Protein AF-A0A7S3ANX4-F1 (afdb_monomer_lite)

Structure (mmCIF, N/CA/C/O backbone):
data_AF-A0A7S3ANX4-F1
#
_entry.id   AF-A0A7S3ANX4-F1
#
loop_
_atom_site.group_PDB
_atom_site.id
_atom_site.type_symbol
_atom_site.label_atom_id
_atom_site.label_alt_id
_atom_site.label_comp_id
_atom_site.label_asym_id
_atom_site.label_entity_id
_atom_site.label_seq_id
_atom_site.pdbx_PDB_ins_code
_atom_site.Cartn_x
_atom_site.Cartn_y
_atom_site.Cartn_z
_atom_site.occupancy
_atom_site.B_iso_or_equiv
_atom_site.auth_seq_id
_atom_site.auth_comp_id
_atom_site.auth_asym_id
_atom_site.auth_atom_id
_atom_site.pdbx_PDB_model_num
ATOM 1 N N . GLU A 1 1 ? 20.583 -0.193 -0.108 1.00 49.62 1 GLU A N 1
ATOM 2 C CA . GLU A 1 1 ? 19.281 0.399 -0.483 1.00 49.62 1 GLU A CA 1
ATOM 3 C C . GLU A 1 1 ? 18.562 0.779 0.808 1.00 49.62 1 GLU A C 1
ATOM 5 O O . GLU A 1 1 ? 18.570 -0.035 1.724 1.00 49.62 1 GLU A O 1
ATOM 10 N N . LYS A 1 2 ? 18.081 2.019 0.977 1.00 48.91 2 LYS A N 1
ATOM 11 C CA . LYS A 1 2 ? 17.417 2.407 2.236 1.00 48.91 2 LYS A CA 1
ATOM 12 C C . LYS A 1 2 ? 16.080 1.660 2.323 1.00 48.91 2 LYS A C 1
ATOM 14 O O . LYS A 1 2 ? 15.220 1.864 1.471 1.00 48.91 2 LYS A O 1
ATOM 19 N N . ARG A 1 3 ? 15.912 0.793 3.326 1.00 63.78 3 ARG A N 1
ATOM 20 C CA . ARG A 1 3 ? 14.617 0.171 3.643 1.00 63.78 3 ARG A CA 1
ATOM 21 C C . ARG A 1 3 ? 13.670 1.280 4.124 1.00 63.78 3 ARG A C 1
ATOM 23 O O . ARG A 1 3 ? 13.980 1.950 5.100 1.00 63.78 3 ARG A O 1
ATOM 30 N N . GLY A 1 4 ? 12.565 1.524 3.417 1.00 70.81 4 GLY A N 1
ATOM 31 C CA . GLY A 1 4 ? 11.620 2.596 3.768 1.00 70.81 4 GLY A CA 1
ATOM 32 C C . GLY A 1 4 ? 10.767 2.217 4.977 1.00 70.81 4 GLY A C 1
ATOM 33 O O . GLY A 1 4 ? 10.193 1.134 4.969 1.00 70.81 4 GLY A O 1
ATOM 34 N N . SER A 1 5 ? 10.707 3.046 6.015 1.00 85.44 5 SER A N 1
ATOM 35 C CA . SER A 1 5 ? 9.887 2.801 7.210 1.00 85.44 5 SER A CA 1
ATOM 36 C C . SER A 1 5 ? 8.389 2.978 6.921 1.00 85.44 5 SER A C 1
ATOM 38 O O . SER A 1 5 ? 8.002 3.682 5.990 1.00 85.44 5 SER A O 1
ATOM 40 N N . THR A 1 6 ? 7.537 2.303 7.698 1.00 89.50 6 THR A N 1
ATOM 41 C CA . THR A 1 6 ? 6.068 2.432 7.633 1.00 89.50 6 THR A CA 1
ATOM 42 C C . THR A 1 6 ? 5.599 3.093 8.916 1.00 89.50 6 THR A C 1
ATOM 44 O O . THR A 1 6 ? 6.058 2.713 9.983 1.00 89.50 6 THR A O 1
ATOM 47 N N . HIS A 1 7 ? 4.754 4.114 8.818 1.00 90.19 7 HIS A N 1
ATOM 48 C CA . HIS A 1 7 ? 4.231 4.840 9.976 1.00 90.19 7 HIS A CA 1
ATOM 49 C C . HIS A 1 7 ? 2.709 4.882 9.886 1.00 90.19 7 HIS A C 1
ATOM 51 O O . HIS A 1 7 ? 2.164 5.073 8.795 1.00 90.19 7 HIS A O 1
ATOM 57 N N . LEU A 1 8 ? 2.038 4.727 11.023 1.00 89.12 8 LEU A N 1
ATOM 58 C CA . LEU A 1 8 ? 0.596 4.907 11.151 1.00 89.12 8 LEU A CA 1
ATOM 59 C C . LEU A 1 8 ? 0.313 6.190 11.923 1.00 89.12 8 LEU A C 1
ATOM 61 O O . LEU A 1 8 ? 0.992 6.499 12.899 1.00 89.12 8 LEU A O 1
ATOM 65 N N . ALA A 1 9 ? -0.690 6.936 11.465 1.00 89.12 9 ALA A N 1
ATOM 66 C CA . ALA A 1 9 ? -1.158 8.135 12.142 1.00 89.12 9 ALA A CA 1
ATOM 67 C C . ALA A 1 9 ? -2.456 7.828 12.894 1.00 89.12 9 ALA A C 1
ATOM 69 O O . ALA A 1 9 ? -3.480 7.531 12.270 1.00 89.12 9 ALA A O 1
ATOM 70 N N . ARG A 1 10 ? -2.433 7.947 14.221 1.00 84.81 10 ARG A N 1
ATOM 71 C CA . ARG A 1 10 ? -3.639 8.000 15.054 1.00 84.81 10 ARG A CA 1
ATOM 72 C C . ARG A 1 10 ? -4.086 9.456 15.129 1.00 84.81 10 ARG A C 1
ATOM 74 O O . ARG A 1 10 ? -3.305 10.310 15.542 1.00 84.81 10 ARG A O 1
ATOM 81 N N . VAL A 1 11 ? -5.321 9.749 14.722 1.00 86.94 11 VAL A N 1
ATOM 82 C CA . VAL A 1 11 ? -5.873 11.112 14.764 1.00 86.94 11 VAL A CA 1
ATOM 83 C C . VAL A 1 11 ? -6.972 11.194 15.815 1.00 86.94 11 VAL A C 1
ATOM 85 O O . VAL A 1 11 ? -8.037 10.597 15.656 1.00 86.94 11 VAL A O 1
ATOM 88 N N . SER A 1 12 ? -6.713 11.961 16.869 1.00 86.75 12 SER A N 1
ATOM 89 C CA . SER A 1 12 ? -7.704 12.338 17.878 1.00 86.75 12 SER A CA 1
ATOM 90 C C . SER A 1 12 ? -8.353 13.649 17.464 1.00 86.75 12 SER A C 1
ATOM 92 O O . SER A 1 12 ? -7.653 14.566 17.055 1.00 86.75 12 SER A O 1
ATOM 94 N N . TRP A 1 13 ? -9.678 13.749 17.567 1.00 84.75 13 TRP A N 1
ATOM 95 C CA . TRP A 1 13 ? -10.431 14.924 17.098 1.00 84.75 13 TRP A CA 1
ATOM 96 C C . TRP A 1 13 ? -10.923 15.840 18.225 1.00 84.75 13 TRP A C 1
ATOM 98 O O . TRP A 1 13 ? -11.277 16.988 17.965 1.00 84.75 13 TRP A O 1
ATOM 108 N N . PHE A 1 14 ? -10.907 15.366 19.474 1.00 86.31 14 PHE A N 1
ATOM 109 C CA . PHE A 1 14 ? -11.299 16.127 20.662 1.00 86.31 14 PHE A CA 1
ATOM 110 C C . PHE A 1 14 ? -10.218 16.007 21.746 1.00 86.31 14 PHE A C 1
ATOM 112 O O . PHE A 1 14 ? -9.726 14.900 21.963 1.00 86.31 14 PHE A O 1
ATOM 119 N N . PRO A 1 15 ? -9.842 17.102 22.438 1.00 86.38 15 PRO A N 1
ATOM 120 C CA . PRO A 1 15 ? -10.355 18.478 22.323 1.00 86.38 15 PRO A CA 1
ATOM 121 C C . PRO A 1 15 ? -9.823 19.272 21.110 1.00 86.38 15 PRO A C 1
ATOM 123 O O . PRO A 1 15 ? -10.253 20.401 20.893 1.00 86.38 15 PRO A O 1
ATOM 126 N N . ALA A 1 16 ? -8.902 18.708 20.324 1.00 86.31 16 ALA A N 1
ATOM 127 C CA . ALA A 1 16 ? -8.352 19.296 19.101 1.00 86.31 16 ALA A CA 1
ATOM 128 C C . ALA A 1 16 ? -7.864 18.184 18.149 1.00 86.31 16 ALA A C 1
ATOM 130 O O . ALA A 1 16 ? -7.566 17.091 18.636 1.00 86.31 16 ALA A O 1
ATOM 131 N N . PRO A 1 17 ? -7.742 18.446 16.829 1.00 91.06 17 PRO A N 1
ATOM 132 C CA . PRO A 1 17 ? -7.156 17.503 15.881 1.00 91.06 17 PRO A CA 1
ATOM 133 C C . PRO A 1 17 ? -5.655 17.336 16.150 1.00 91.06 17 PRO A C 1
ATOM 135 O O . PRO A 1 17 ? -4.854 18.207 15.808 1.00 91.06 17 PRO A O 1
ATOM 138 N N . LEU A 1 18 ? -5.271 16.218 16.758 1.00 91.50 18 LEU A N 1
ATOM 139 C CA . LEU A 1 18 ? -3.878 15.858 17.023 1.00 91.50 18 LEU A CA 1
ATOM 140 C C . LEU A 1 18 ? -3.552 14.535 16.340 1.00 91.50 18 LEU A C 1
ATOM 142 O O . LEU A 1 18 ? -4.281 13.557 16.497 1.00 91.50 18 LEU A O 1
ATOM 146 N N . ALA A 1 19 ? -2.449 14.518 15.593 1.00 90.56 19 ALA A N 1
ATOM 147 C CA . ALA A 1 19 ? -1.898 13.309 15.003 1.00 90.56 19 ALA A CA 1
ATOM 148 C C . ALA A 1 19 ? -0.738 12.796 15.863 1.00 90.56 19 ALA A C 1
ATOM 150 O O . ALA A 1 19 ? 0.240 13.515 16.078 1.00 90.56 19 ALA A O 1
ATOM 151 N N . GLN A 1 20 ? -0.838 11.550 16.309 1.00 87.81 20 GLN A N 1
ATOM 152 C CA . GLN A 1 20 ? 0.281 10.780 16.839 1.00 87.81 20 GLN A CA 1
ATOM 153 C C . GLN A 1 20 ? 0.779 9.837 15.747 1.00 87.81 20 GLN A C 1
ATOM 155 O O . GLN A 1 20 ? -0.024 9.206 15.061 1.00 87.81 20 GLN A O 1
ATOM 160 N N . TRP A 1 21 ? 2.096 9.759 15.588 1.00 89.19 21 TRP A N 1
ATOM 161 C CA . TRP A 1 21 ? 2.743 8.909 14.597 1.00 89.19 21 TRP A CA 1
ATOM 162 C C . TRP A 1 21 ? 3.478 7.783 15.301 1.00 89.19 21 TRP A C 1
ATOM 164 O O . TRP A 1 21 ? 4.379 8.055 16.091 1.00 89.19 21 TRP A O 1
ATOM 174 N N . ASP A 1 22 ? 3.125 6.550 14.962 1.00 86.81 22 ASP A N 1
ATOM 175 C CA . ASP A 1 22 ? 3.770 5.354 15.491 1.00 86.81 22 ASP A CA 1
ATOM 176 C C . ASP A 1 22 ? 4.447 4.605 14.329 1.00 86.81 22 ASP A C 1
ATOM 178 O O . ASP A 1 22 ? 3.838 4.376 13.275 1.00 86.81 22 ASP A O 1
ATOM 182 N N . GLU A 1 23 ? 5.732 4.268 14.482 1.00 87.06 23 GLU A N 1
ATOM 183 C CA . GLU A 1 23 ? 6.444 3.449 13.497 1.00 87.06 23 GLU A CA 1
ATOM 184 C C . GLU A 1 23 ? 5.975 1.994 13.608 1.00 87.06 23 GLU A C 1
ATOM 186 O O . GLU A 1 23 ? 5.971 1.399 14.682 1.00 87.06 23 GLU A O 1
ATOM 191 N N . VAL A 1 24 ? 5.599 1.404 12.473 1.00 85.38 24 VAL A N 1
ATOM 192 C CA . VAL A 1 24 ? 5.284 -0.023 12.396 1.00 85.38 24 VAL A CA 1
ATOM 193 C C . VAL A 1 24 ? 6.595 -0.784 12.287 1.00 85.38 24 VAL A C 1
ATOM 195 O O . VAL A 1 24 ? 7.265 -0.761 11.246 1.00 85.38 24 VAL A O 1
ATOM 198 N N . HIS A 1 25 ? 6.945 -1.485 13.359 1.00 82.12 25 HIS A N 1
ATOM 199 C CA . HIS A 1 25 ? 8.057 -2.419 13.348 1.00 82.12 25 HIS A CA 1
ATOM 200 C C . HIS A 1 25 ? 7.592 -3.760 12.764 1.00 82.12 25 HIS A C 1
ATOM 202 O O . HIS A 1 25 ? 6.626 -4.334 13.266 1.00 82.12 25 HIS A O 1
ATOM 208 N N . PRO A 1 26 ? 8.246 -4.267 11.702 1.00 76.69 26 PRO A N 1
ATOM 209 C CA . PRO A 1 26 ? 7.930 -5.590 11.183 1.00 76.69 26 PRO A CA 1
ATOM 210 C C . PRO A 1 26 ? 8.241 -6.646 12.245 1.00 76.69 26 PRO A C 1
ATOM 212 O O . PRO A 1 26 ? 9.181 -6.489 13.029 1.00 76.69 26 PRO A O 1
ATOM 215 N N . LEU A 1 27 ? 7.500 -7.752 12.229 1.00 75.06 27 LEU A N 1
ATOM 216 C CA . LEU A 1 27 ? 7.713 -8.849 13.178 1.00 75.06 27 LEU A CA 1
ATOM 217 C C . LEU A 1 27 ? 9.082 -9.514 12.973 1.00 75.06 27 LEU A C 1
ATOM 219 O O . LEU A 1 27 ? 9.633 -10.121 13.889 1.00 75.06 27 LEU A O 1
ATOM 223 N N . SER A 1 28 ? 9.639 -9.412 11.762 1.00 81.62 28 SER A N 1
ATOM 224 C CA . SER A 1 28 ? 11.001 -9.847 11.448 1.00 81.62 28 SER A CA 1
ATOM 225 C C . SER A 1 28 ? 11.579 -9.121 10.229 1.00 81.62 28 SER A C 1
ATOM 227 O O . SER A 1 28 ? 10.850 -8.595 9.389 1.00 81.62 28 SER A O 1
ATOM 229 N N . ASP A 1 29 ? 12.902 -9.175 10.060 1.00 81.25 29 ASP A N 1
ATOM 230 C CA . ASP A 1 29 ? 13.596 -8.602 8.893 1.00 81.25 29 ASP A CA 1
ATOM 231 C C . ASP A 1 29 ? 13.240 -9.258 7.547 1.00 81.25 29 ASP A C 1
ATOM 233 O O . ASP A 1 29 ? 13.546 -8.699 6.483 1.00 81.25 29 ASP A O 1
ATOM 237 N N . TRP A 1 30 ? 12.616 -10.437 7.591 1.00 82.62 30 TRP A N 1
ATOM 238 C CA . TRP A 1 30 ? 12.239 -11.250 6.432 1.00 82.62 30 TRP A CA 1
ATOM 239 C C . TRP A 1 30 ? 10.814 -10.993 5.954 1.00 82.62 30 TRP A C 1
ATOM 241 O O . TRP A 1 30 ? 10.418 -11.509 4.910 1.00 82.62 30 TRP A O 1
ATOM 251 N N . GLU A 1 31 ? 10.043 -10.213 6.706 1.00 85.62 31 GLU A N 1
ATOM 252 C CA . GLU A 1 31 ? 8.667 -9.914 6.351 1.00 85.62 31 GLU A CA 1
ATOM 253 C C . GLU A 1 31 ? 8.617 -9.117 5.033 1.00 85.62 31 GLU A C 1
ATOM 255 O O . GLU A 1 31 ? 9.322 -8.105 4.890 1.00 85.62 31 GLU A O 1
ATOM 260 N N . PRO A 1 32 ? 7.834 -9.574 4.036 1.00 89.38 32 PRO A N 1
ATOM 261 C CA . PRO A 1 32 ? 7.761 -8.913 2.744 1.00 89.38 32 PRO A CA 1
ATOM 262 C C . PRO A 1 32 ? 7.155 -7.522 2.905 1.00 89.38 32 PRO A C 1
ATOM 264 O O . PRO A 1 32 ? 6.172 -7.324 3.609 1.00 89.38 32 PRO A O 1
ATOM 267 N N . ARG A 1 33 ? 7.741 -6.540 2.224 1.00 90.94 33 ARG A N 1
ATOM 268 C CA . ARG A 1 33 ? 7.318 -5.140 2.282 1.00 90.94 33 ARG A CA 1
ATOM 269 C C . ARG A 1 33 ? 7.652 -4.435 0.975 1.00 90.94 33 ARG A C 1
ATOM 271 O O . ARG A 1 33 ? 8.657 -4.782 0.346 1.00 90.94 33 ARG A O 1
ATOM 278 N N . PRO A 1 34 ? 6.854 -3.434 0.569 1.00 93.94 34 PRO A N 1
ATOM 279 C CA . PRO A 1 34 ? 7.105 -2.711 -0.662 1.00 93.94 34 PRO A CA 1
ATOM 280 C C . PRO A 1 34 ? 8.471 -2.024 -0.626 1.00 93.94 34 PRO A C 1
ATOM 282 O O . PRO A 1 34 ? 8.915 -1.508 0.404 1.00 93.94 34 PRO A O 1
ATOM 285 N N . ALA A 1 35 ? 9.112 -1.938 -1.790 1.00 92.88 35 ALA A N 1
ATOM 286 C CA . ALA A 1 35 ? 10.232 -1.025 -1.971 1.00 92.88 35 ALA A CA 1
ATOM 287 C C . ALA A 1 35 ? 9.802 0.423 -1.673 1.00 92.88 35 ALA A C 1
ATOM 289 O O . ALA A 1 35 ? 8.646 0.806 -1.900 1.00 92.88 35 ALA A O 1
ATOM 290 N N . ALA A 1 36 ? 10.757 1.237 -1.212 1.00 92.69 36 ALA A N 1
ATOM 291 C CA . ALA A 1 36 ? 10.558 2.675 -1.076 1.00 92.69 36 ALA A CA 1
ATOM 292 C C . ALA A 1 36 ? 10.141 3.270 -2.431 1.00 92.69 36 ALA A C 1
ATOM 294 O O . ALA A 1 36 ? 10.783 3.007 -3.453 1.00 92.69 36 ALA A O 1
ATOM 295 N N . ARG A 1 37 ? 9.055 4.050 -2.435 1.00 94.69 37 ARG A N 1
ATOM 296 C CA . ARG A 1 37 ? 8.392 4.501 -3.663 1.00 94.69 37 ARG A CA 1
ATOM 297 C C . ARG A 1 37 ? 7.841 5.920 -3.562 1.00 94.69 37 ARG A C 1
ATOM 299 O O . ARG A 1 37 ? 7.428 6.351 -2.490 1.00 94.69 37 ARG A O 1
ATOM 306 N N . ALA A 1 38 ? 7.769 6.611 -4.695 1.00 95.00 38 ALA A N 1
ATOM 307 C CA . ALA A 1 38 ? 7.117 7.912 -4.861 1.00 95.00 38 ALA A CA 1
ATOM 308 C C . ALA A 1 38 ? 6.007 7.844 -5.923 1.00 95.00 38 ALA A C 1
ATOM 310 O O . ALA A 1 38 ? 6.001 6.937 -6.753 1.00 95.00 38 ALA A O 1
ATOM 311 N N . TYR A 1 39 ? 5.082 8.810 -5.912 1.00 96.56 39 TYR A N 1
ATOM 312 C CA . TYR A 1 39 ? 4.030 8.972 -6.934 1.00 96.56 39 TYR A CA 1
ATOM 313 C C . TYR A 1 39 ? 3.150 7.726 -7.174 1.00 96.56 39 TYR A C 1
ATOM 315 O O . TYR A 1 39 ? 2.672 7.506 -8.291 1.00 96.56 39 TYR A O 1
ATOM 323 N N . HIS A 1 40 ? 2.984 6.897 -6.141 1.00 97.38 40 HIS A N 1
ATOM 324 C CA . HIS A 1 40 ? 2.066 5.760 -6.135 1.00 97.38 40 HIS A CA 1
ATOM 325 C C . HIS A 1 40 ? 0.635 6.243 -5.880 1.00 97.38 40 HIS A C 1
ATOM 327 O O . HIS A 1 40 ? 0.437 7.339 -5.351 1.00 97.38 40 HIS A O 1
ATOM 333 N N . THR A 1 41 ? -0.356 5.417 -6.205 1.00 97.88 41 THR A N 1
ATOM 334 C CA . THR A 1 41 ? -1.710 5.628 -5.689 1.00 97.88 41 THR A CA 1
ATOM 335 C C . THR A 1 41 ? -1.934 4.787 -4.444 1.00 97.88 41 THR A C 1
ATOM 337 O O . THR A 1 41 ? -1.465 3.650 -4.375 1.00 97.88 41 THR A O 1
ATOM 340 N N . ALA A 1 42 ? -2.680 5.334 -3.485 1.00 97.31 42 ALA A N 1
ATOM 341 C CA . ALA A 1 42 ? -3.169 4.608 -2.328 1.00 97.31 42 ALA A CA 1
ATOM 342 C C . ALA A 1 42 ? -4.684 4.780 -2.167 1.00 97.31 42 ALA A C 1
ATOM 344 O O . ALA A 1 42 ? -5.223 5.843 -2.480 1.00 97.31 42 ALA A O 1
ATOM 345 N N . ALA A 1 43 ? -5.365 3.750 -1.670 1.00 96.50 43 ALA A N 1
ATOM 346 C CA . ALA A 1 43 ? -6.786 3.813 -1.341 1.00 96.50 43 ALA A CA 1
ATOM 347 C C . ALA A 1 43 ? -7.121 2.955 -0.115 1.00 96.50 43 ALA A C 1
ATOM 349 O O . ALA A 1 43 ? -6.508 1.911 0.112 1.00 96.50 43 ALA A O 1
ATOM 350 N N . ARG A 1 44 ? -8.109 3.386 0.679 1.00 92.88 44 ARG A N 1
ATOM 351 C CA . ARG A 1 44 ? -8.613 2.613 1.823 1.00 92.88 44 ARG A CA 1
ATOM 352 C C . ARG A 1 44 ? -9.304 1.343 1.318 1.00 92.88 44 ARG A C 1
ATOM 354 O O . ARG A 1 44 ? -10.155 1.420 0.439 1.00 92.88 44 ARG A O 1
ATOM 361 N N . ALA A 1 45 ? -8.952 0.204 1.900 1.00 90.00 45 ALA A N 1
ATOM 362 C CA . ALA A 1 45 ? -9.661 -1.063 1.746 1.00 90.00 45 ALA A CA 1
ATOM 363 C C . ALA A 1 45 ? -10.354 -1.431 3.065 1.00 90.00 45 ALA A C 1
ATOM 365 O O . ALA A 1 45 ? -10.088 -0.807 4.093 1.00 90.00 45 ALA A O 1
ATOM 366 N N . ALA A 1 46 ? -11.212 -2.455 3.042 1.00 86.88 46 ALA A N 1
ATOM 367 C CA . ALA A 1 46 ? -11.955 -2.898 4.224 1.00 86.88 46 ALA A CA 1
ATOM 368 C C . ALA A 1 46 ? -11.039 -3.165 5.433 1.00 86.88 46 ALA A C 1
ATOM 370 O O . ALA A 1 46 ? -11.308 -2.678 6.521 1.00 86.88 46 ALA A O 1
ATOM 371 N N . THR A 1 47 ? -9.918 -3.859 5.220 1.00 87.50 47 THR A N 1
ATOM 372 C CA . THR A 1 47 ? -8.996 -4.293 6.284 1.00 87.50 47 THR A CA 1
ATOM 373 C C . THR A 1 47 ? -7.697 -3.487 6.339 1.00 87.50 47 THR A C 1
ATOM 375 O O . THR A 1 47 ? -6.750 -3.882 7.015 1.00 87.50 47 THR A O 1
ATOM 378 N N . GLY A 1 48 ? -7.577 -2.389 5.583 1.00 91.38 48 GLY A N 1
ATOM 379 C CA . GLY A 1 48 ? -6.246 -1.839 5.346 1.00 91.38 48 GLY A CA 1
ATOM 380 C C . GLY A 1 48 ? -6.134 -0.706 4.342 1.00 91.38 48 GLY A C 1
ATOM 381 O O . GLY A 1 48 ? -7.067 0.070 4.128 1.00 91.38 48 GLY A O 1
ATOM 382 N N . MET A 1 49 ? -4.960 -0.592 3.733 1.00 94.88 49 MET A N 1
ATOM 383 C CA . MET A 1 49 ? -4.679 0.357 2.657 1.00 94.88 49 MET A CA 1
ATOM 384 C C . MET A 1 49 ? -4.043 -0.369 1.476 1.00 94.88 49 MET A C 1
ATOM 386 O O . MET A 1 49 ? -3.041 -1.061 1.633 1.00 94.88 49 MET A O 1
ATOM 390 N N . LEU A 1 50 ? -4.615 -0.181 0.292 1.00 96.50 50 LEU A N 1
ATOM 391 C CA . LEU A 1 50 ? -4.040 -0.638 -0.965 1.00 96.50 50 LEU A CA 1
ATOM 392 C C . LEU A 1 50 ? -3.069 0.403 -1.500 1.00 96.50 50 LEU A C 1
ATOM 394 O O . LEU A 1 50 ? -3.376 1.593 -1.485 1.00 96.50 50 LEU A O 1
ATOM 398 N N . VAL A 1 51 ? -1.942 -0.057 -2.030 1.00 97.44 51 VAL A N 1
ATOM 399 C CA . VAL A 1 51 ? -0.924 0.746 -2.708 1.00 97.44 51 VAL A CA 1
ATOM 400 C C . VAL A 1 51 ? -0.619 0.107 -4.057 1.00 97.44 51 VAL A C 1
ATOM 402 O O . VAL A 1 51 ? -0.345 -1.091 -4.123 1.00 97.44 51 VAL A O 1
ATOM 405 N N . PHE A 1 52 ? -0.644 0.894 -5.132 1.00 97.75 52 PHE A N 1
ATOM 406 C CA . PHE A 1 52 ? -0.313 0.416 -6.474 1.00 97.75 52 PHE A CA 1
ATOM 407 C C . PHE A 1 52 ? 0.691 1.328 -7.183 1.00 97.75 52 PHE A C 1
ATOM 409 O O . PHE A 1 52 ? 0.586 2.560 -7.164 1.00 97.75 52 PHE A O 1
ATOM 416 N N . GLY A 1 53 ? 1.669 0.685 -7.821 1.00 97.88 53 GLY A N 1
ATOM 417 C CA . GLY A 1 53 ? 2.651 1.313 -8.692 1.00 97.88 53 GLY A CA 1
ATOM 418 C C . GLY A 1 53 ? 3.520 2.372 -8.012 1.00 97.88 53 GLY A C 1
ATOM 419 O O . GLY A 1 53 ? 3.967 2.214 -6.871 1.00 97.88 53 GLY A O 1
ATOM 420 N N . GLY A 1 54 ? 3.801 3.447 -8.742 1.00 97.56 54 GLY A N 1
ATOM 421 C CA . GLY A 1 54 ? 4.744 4.490 -8.359 1.00 97.56 54 GLY A CA 1
ATOM 422 C C 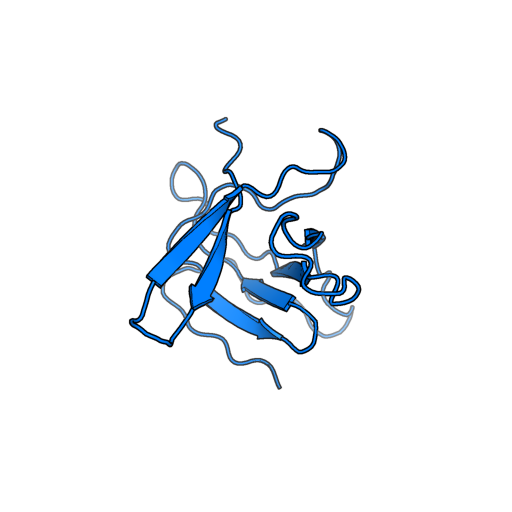. GLY A 1 54 ? 6.139 4.253 -8.931 1.00 97.56 54 GLY A C 1
ATOM 423 O O . GLY A 1 54 ? 6.318 3.568 -9.938 1.00 97.56 54 GLY A O 1
ATOM 424 N N . VAL A 1 55 ? 7.130 4.874 -8.301 1.00 96.56 55 VAL A N 1
ATOM 425 C CA . VAL A 1 55 ? 8.518 4.910 -8.770 1.00 96.56 55 VAL A CA 1
ATOM 426 C C . VAL A 1 55 ? 9.465 4.543 -7.636 1.00 96.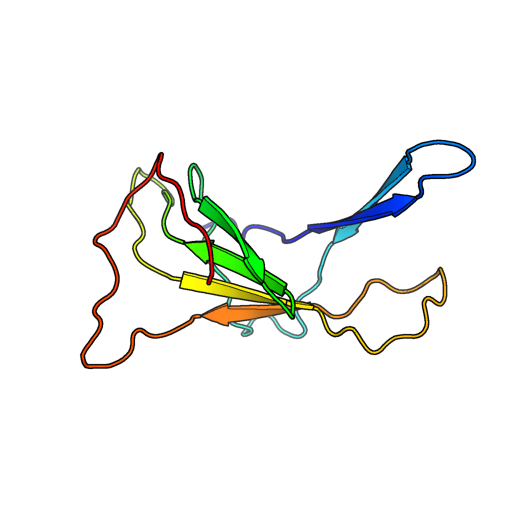56 55 VAL A C 1
ATOM 428 O O . VAL A 1 55 ? 9.434 5.218 -6.608 1.00 96.56 55 VAL A O 1
ATOM 431 N N . SER A 1 56 ? 10.334 3.547 -7.820 1.00 93.56 56 SER A N 1
ATOM 432 C CA . SER A 1 56 ? 11.461 3.272 -6.913 1.00 93.56 56 SER A CA 1
ATOM 433 C C . SER A 1 56 ? 12.804 3.706 -7.510 1.00 93.56 56 SER A C 1
ATOM 435 O O . SER A 1 56 ? 12.986 3.769 -8.730 1.00 93.56 56 SER A O 1
ATOM 437 N N . GLY A 1 57 ? 13.771 4.010 -6.636 1.00 87.12 57 GLY A N 1
ATOM 438 C CA . GLY A 1 57 ? 15.168 4.255 -7.011 1.00 87.12 57 GLY A CA 1
ATOM 439 C C . GLY A 1 57 ? 15.356 5.262 -8.158 1.00 87.12 57 GLY A C 1
ATOM 440 O O . GLY A 1 57 ? 14.757 6.336 -8.169 1.00 87.12 57 GLY A O 1
ATOM 441 N N . ARG A 1 58 ? 16.209 4.913 -9.133 1.00 84.31 58 ARG A N 1
ATOM 442 C CA . ARG A 1 58 ? 16.517 5.727 -10.327 1.00 84.31 58 ARG A CA 1
ATOM 443 C C . ARG A 1 58 ? 15.413 5.638 -11.392 1.00 84.31 58 ARG A C 1
ATOM 445 O O . ARG A 1 58 ? 15.681 5.252 -12.524 1.00 84.31 58 ARG A O 1
ATOM 452 N N . HIS A 1 59 ? 14.188 6.005 -11.035 1.00 84.50 59 HIS A N 1
ATOM 453 C CA . HIS A 1 59 ? 13.039 6.067 -11.950 1.00 84.50 59 HIS A CA 1
ATOM 454 C C . HIS A 1 59 ? 12.472 4.716 -12.423 1.00 84.50 59 HIS A C 1
ATOM 456 O O . HIS A 1 59 ? 11.877 4.638 -13.497 1.00 84.50 59 HIS A O 1
ATOM 462 N N . HIS A 1 60 ? 12.601 3.653 -11.628 1.00 95.31 60 HIS A N 1
ATOM 463 C CA . HIS A 1 60 ? 11.974 2.373 -11.953 1.00 95.31 60 HIS A CA 1
ATOM 464 C C . HIS A 1 60 ? 10.463 2.450 -11.689 1.00 95.31 60 HIS A C 1
ATOM 466 O O . HIS A 1 60 ? 10.035 2.561 -10.541 1.00 95.31 60 HIS A O 1
ATOM 472 N N . LEU A 1 61 ? 9.661 2.410 -12.758 1.00 97.44 61 LEU A N 1
ATOM 473 C CA . LEU A 1 61 ? 8.203 2.334 -12.670 1.00 97.44 61 LEU A CA 1
ATOM 474 C C . LEU A 1 61 ? 7.767 0.973 -12.127 1.00 97.44 61 LEU A C 1
ATOM 476 O O . LEU A 1 61 ? 8.117 -0.065 -12.682 1.00 97.44 61 LEU A O 1
ATOM 480 N N . LEU A 1 62 ? 6.956 0.997 -11.078 1.00 97.50 62 LEU A N 1
ATOM 481 C CA . LEU A 1 62 ? 6.454 -0.192 -10.404 1.00 97.50 62 LEU A CA 1
ATOM 482 C C . LEU A 1 62 ? 5.055 -0.548 -10.910 1.00 97.50 62 LEU A C 1
ATOM 484 O O . LEU A 1 62 ? 4.253 0.340 -11.211 1.00 97.50 62 LEU A O 1
ATOM 488 N N . ASN A 1 63 ? 4.760 -1.844 -10.977 1.00 97.19 63 ASN A N 1
ATOM 489 C CA . ASN A 1 63 ? 3.451 -2.414 -11.315 1.00 97.19 63 ASN A CA 1
ATOM 490 C C . ASN A 1 63 ? 2.950 -3.405 -10.250 1.00 97.19 63 ASN A C 1
ATOM 492 O O . ASN A 1 63 ? 2.092 -4.243 -10.528 1.00 97.19 63 ASN A O 1
ATOM 496 N N . ASP A 1 64 ? 3.529 -3.365 -9.054 1.00 97.12 64 ASP A N 1
ATOM 497 C CA . ASP A 1 64 ? 3.138 -4.188 -7.920 1.00 97.12 64 ASP A CA 1
ATOM 498 C C . ASP A 1 64 ? 1.952 -3.577 -7.165 1.00 97.12 64 ASP A C 1
ATOM 500 O O . ASP A 1 64 ? 1.702 -2.369 -7.206 1.00 97.12 64 ASP A O 1
ATOM 504 N N . CYS A 1 65 ? 1.198 -4.448 -6.496 1.00 96.75 65 CYS A N 1
ATOM 505 C CA . CYS A 1 65 ? 0.088 -4.073 -5.634 1.00 96.75 65 CYS A CA 1
ATOM 506 C C . CYS A 1 65 ? 0.358 -4.611 -4.233 1.00 96.75 65 CYS A C 1
ATOM 508 O O . CYS A 1 65 ? 0.700 -5.782 -4.078 1.00 96.75 65 CYS A O 1
ATOM 510 N N . TRP A 1 66 ? 0.207 -3.757 -3.229 1.00 96.69 66 TRP A N 1
ATOM 511 C CA . TRP A 1 66 ? 0.451 -4.083 -1.831 1.00 96.69 66 TRP A CA 1
ATOM 512 C C . TRP A 1 66 ? -0.765 -3.730 -0.988 1.00 96.69 66 TRP A C 1
ATOM 514 O O . TRP A 1 66 ? -1.382 -2.688 -1.199 1.00 96.69 66 TRP A O 1
ATOM 524 N N . LEU A 1 67 ? -1.072 -4.576 -0.012 1.00 95.50 67 LEU A N 1
ATOM 525 C CA . LEU A 1 67 ? -2.037 -4.316 1.046 1.00 95.50 67 LEU A CA 1
ATOM 526 C C . LEU A 1 67 ? -1.281 -4.149 2.364 1.00 95.50 67 LEU A C 1
ATOM 528 O O . LEU A 1 67 ? -0.539 -5.044 2.766 1.00 95.50 67 LEU A O 1
ATOM 532 N N . LEU A 1 68 ? -1.472 -3.010 3.024 1.00 93.88 68 LEU A N 1
ATOM 533 C CA . LEU A 1 68 ? -1.160 -2.849 4.440 1.00 93.88 68 LEU A CA 1
ATOM 534 C C . LEU A 1 68 ? -2.374 -3.332 5.227 1.00 93.88 68 LEU A C 1
ATOM 536 O O . LEU A 1 68 ? -3.351 -2.592 5.344 1.00 93.88 68 LEU A O 1
ATOM 540 N N . GLU A 1 69 ? -2.333 -4.576 5.691 1.00 91.31 69 GLU A N 1
ATOM 541 C CA . GLU A 1 69 ? -3.357 -5.149 6.564 1.00 91.31 69 GLU A CA 1
ATOM 542 C C . GLU A 1 69 ? -3.187 -4.539 7.959 1.00 91.31 69 GLU A C 1
ATOM 544 O O . GLU A 1 69 ? -2.085 -4.548 8.509 1.00 91.31 69 GLU A O 1
ATOM 549 N N . LEU A 1 70 ? -4.266 -3.981 8.504 1.00 87.06 70 LEU A N 1
ATOM 550 C CA . LEU A 1 70 ? -4.334 -3.496 9.879 1.00 87.06 70 LEU A CA 1
ATOM 551 C C . LEU A 1 70 ? -5.131 -4.526 10.676 1.00 87.06 70 LEU A C 1
ATOM 553 O O . LEU A 1 70 ? -6.281 -4.804 10.330 1.00 87.06 70 LEU A O 1
ATOM 557 N N . ASP A 1 71 ? -4.544 -5.100 11.722 1.00 77.19 71 ASP A N 1
ATOM 558 C CA . ASP A 1 71 ? -5.296 -5.984 12.604 1.00 77.19 71 ASP A CA 1
ATOM 559 C C . ASP A 1 71 ? -6.209 -5.103 13.479 1.00 77.19 71 ASP A C 1
ATOM 561 O O . ASP A 1 71 ? -5.755 -4.394 14.374 1.00 77.19 71 ASP A O 1
ATOM 565 N N . GLU A 1 72 ? -7.520 -5.129 13.215 1.00 61.75 72 GLU A N 1
ATOM 566 C CA . GLU A 1 72 ? -8.527 -4.398 14.009 1.00 61.75 72 GLU A CA 1
ATOM 567 C C . GLU A 1 72 ? -8.700 -4.969 15.432 1.00 61.75 72 GLU A C 1
ATOM 569 O O . GLU A 1 72 ? -9.471 -4.441 16.233 1.00 61.75 72 GLU A O 1
ATOM 574 N N . VAL A 1 73 ? -7.987 -6.046 15.779 1.00 48.41 73 VAL A N 1
ATOM 575 C CA . VAL A 1 73 ? -8.124 -6.733 17.065 1.00 48.41 73 VAL A CA 1
ATOM 576 C C . VAL A 1 73 ? -7.067 -6.245 18.044 1.00 48.41 73 VAL A C 1
ATOM 578 O O . VAL A 1 73 ? -6.063 -6.892 18.321 1.00 48.41 73 VAL A O 1
ATOM 581 N N . GLY A 1 74 ? -7.366 -5.097 18.620 1.00 43.16 74 GLY A N 1
ATOM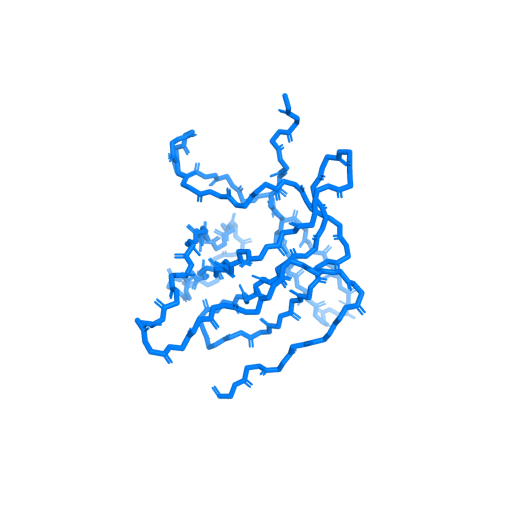 582 C CA . GLY A 1 74 ? -6.833 -4.670 19.893 1.00 43.16 74 GLY A CA 1
ATOM 583 C C . GLY A 1 74 ? -7.806 -3.644 20.418 1.00 43.16 74 GLY A C 1
ATOM 584 O O . GLY A 1 74 ? -8.010 -2.612 19.785 1.00 43.16 74 GLY A O 1
ATOM 585 N N . VAL A 1 75 ? -8.440 -3.933 21.554 1.00 41.50 75 VAL A N 1
ATOM 586 C CA . VAL A 1 75 ? -8.947 -2.885 22.444 1.00 41.50 75 VAL A CA 1
ATOM 587 C C . VAL A 1 75 ? -7.956 -1.730 22.352 1.00 41.50 75 VAL A C 1
ATOM 589 O O . VAL A 1 75 ? -6.761 -1.978 22.491 1.00 41.50 75 VAL A O 1
ATOM 592 N N . LEU A 1 76 ? -8.432 -0.525 22.033 1.00 48.16 76 LEU A N 1
ATOM 593 C CA . LEU A 1 76 ? -7.648 0.703 22.108 1.00 48.16 76 LEU A CA 1
ATOM 594 C C . LEU A 1 76 ? -7.206 0.873 23.572 1.00 48.16 76 LEU A C 1
ATOM 596 O O . LEU A 1 76 ? -7.787 1.646 24.322 1.00 48.16 76 LEU A O 1
ATOM 600 N N . THR A 1 77 ? -6.265 0.061 24.037 1.00 49.41 77 THR A N 1
ATOM 601 C CA . THR A 1 77 ? -5.411 0.414 25.148 1.00 49.41 77 THR A CA 1
ATOM 602 C C . THR A 1 77 ? -4.529 1.492 24.561 1.00 49.41 77 THR A C 1
ATOM 604 O O . THR A 1 77 ? -3.873 1.256 23.544 1.00 49.41 77 THR A O 1
ATOM 607 N N . ASP A 1 78 ? -4.584 2.680 25.148 1.00 58.12 78 ASP A N 1
ATOM 608 C CA . ASP A 1 78 ? -3.962 3.901 24.628 1.00 58.12 78 ASP A CA 1
ATOM 609 C C . ASP A 1 78 ? -2.443 3.772 24.372 1.00 58.12 78 ASP A C 1
ATOM 611 O O . ASP A 1 78 ? -1.851 4.635 23.727 1.00 58.12 78 ASP A O 1
ATOM 615 N N . ASP A 1 79 ? -1.829 2.672 24.816 1.00 58.62 79 ASP A N 1
ATOM 616 C CA . ASP A 1 79 ? -0.387 2.483 24.898 1.00 58.62 79 ASP A CA 1
ATOM 617 C C . ASP A 1 79 ? 0.245 1.646 23.766 1.00 58.62 79 ASP A C 1
ATOM 619 O O . ASP A 1 79 ? 1.463 1.691 23.617 1.00 58.62 79 ASP A O 1
ATOM 623 N N . GLU A 1 80 ? -0.522 0.921 22.937 1.00 61.03 80 GLU A N 1
ATOM 624 C CA . GLU A 1 80 ? 0.053 0.029 21.908 1.00 61.03 80 GLU A CA 1
ATOM 625 C C . GLU A 1 80 ? -0.383 0.404 20.480 1.00 61.03 80 GLU A C 1
ATOM 627 O O . GLU A 1 80 ? -1.557 0.667 20.189 1.00 61.03 80 GLU A O 1
ATOM 632 N N . ALA A 1 81 ? 0.583 0.441 19.559 1.00 60.81 81 ALA A N 1
ATOM 633 C CA . ALA A 1 81 ? 0.311 0.642 18.139 1.00 60.81 81 ALA A CA 1
ATOM 634 C C . ALA A 1 81 ? -0.401 -0.597 17.561 1.00 60.81 81 ALA A C 1
ATOM 636 O O . ALA A 1 81 ? -0.058 -1.725 17.925 1.00 60.81 81 ALA A O 1
ATOM 637 N N . PRO A 1 82 ? -1.378 -0.430 16.649 1.00 66.25 82 PRO A N 1
ATOM 638 C CA . PRO A 1 82 ? -2.033 -1.574 16.029 1.00 66.25 82 PRO A CA 1
ATOM 639 C C . PRO A 1 82 ? -1.011 -2.402 15.247 1.00 66.25 82 PRO A C 1
ATOM 641 O O . PRO A 1 82 ? -0.169 -1.854 14.527 1.00 66.25 82 PRO A O 1
ATOM 644 N N . ALA A 1 83 ? -1.111 -3.727 15.357 1.00 75.56 83 ALA A N 1
ATOM 645 C CA . ALA A 1 83 ? -0.325 -4.617 14.521 1.00 75.56 83 ALA A CA 1
ATOM 646 C C . ALA A 1 83 ? -0.687 -4.373 13.048 1.00 75.56 83 ALA A C 1
ATOM 648 O O . ALA A 1 83 ? -1.86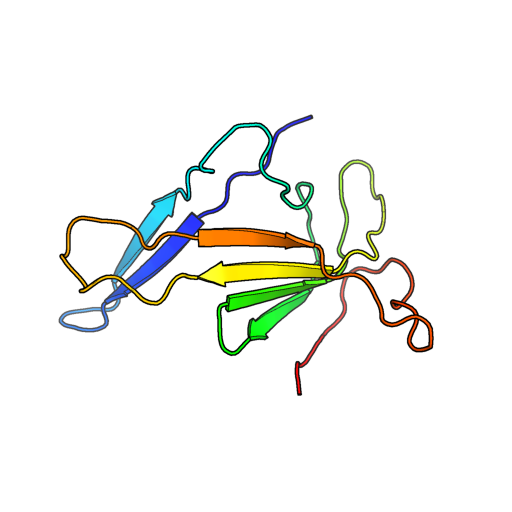1 -4.295 12.673 1.00 75.56 83 ALA A O 1
ATOM 649 N N . ALA A 1 84 ? 0.335 -4.216 12.211 1.00 86.31 84 ALA A N 1
ATOM 650 C CA . ALA A 1 84 ? 0.165 -3.980 10.789 1.00 86.31 84 ALA A CA 1
ATOM 651 C C . ALA A 1 84 ? 1.215 -4.748 9.995 1.00 86.31 84 ALA A C 1
ATOM 653 O O . ALA A 1 84 ? 2.388 -4.781 10.370 1.00 86.31 84 ALA A O 1
ATOM 654 N N . ARG A 1 85 ? 0.793 -5.344 8.879 1.00 89.12 85 ARG A N 1
ATOM 655 C CA . ARG A 1 85 ? 1.661 -6.153 8.017 1.00 89.12 85 ARG A CA 1
ATOM 656 C C . ARG A 1 85 ? 1.451 -5.840 6.548 1.00 89.12 85 ARG A C 1
ATOM 658 O O . ARG A 1 85 ? 0.340 -5.548 6.105 1.00 89.12 85 ARG A O 1
ATOM 665 N N . TRP A 1 86 ? 2.529 -5.927 5.782 1.00 93.25 86 TRP A N 1
ATOM 666 C CA . TRP A 1 86 ? 2.483 -5.770 4.335 1.00 93.25 86 TRP A CA 1
ATOM 667 C C . TRP A 1 86 ? 2.278 -7.118 3.650 1.00 93.25 86 TRP A C 1
ATOM 669 O O . TRP A 1 86 ? 2.914 -8.116 3.984 1.00 93.25 86 TRP A O 1
ATOM 679 N N . ARG A 1 87 ? 1.429 -7.129 2.624 1.00 93.50 87 ARG A N 1
ATOM 680 C CA . ARG A 1 87 ? 1.203 -8.284 1.759 1.00 93.50 87 ARG A CA 1
ATOM 681 C C . ARG A 1 87 ? 1.202 -7.856 0.301 1.00 93.50 87 ARG A C 1
ATOM 683 O O . ARG A 1 87 ? 0.454 -6.955 -0.073 1.00 93.50 87 ARG A O 1
ATOM 690 N N . GLU A 1 88 ? 2.008 -8.504 -0.536 1.00 95.81 88 GLU A N 1
ATOM 691 C CA . GLU A 1 88 ? 1.902 -8.311 -1.984 1.00 95.81 88 GLU A CA 1
ATOM 692 C C . GLU A 1 88 ? 0.659 -9.045 -2.511 1.00 95.81 88 GLU A C 1
ATOM 694 O O . GLU A 1 88 ? 0.428 -10.215 -2.195 1.00 95.81 88 GLU A O 1
ATOM 699 N N . LEU A 1 89 ? -0.140 -8.363 -3.329 1.00 94.94 89 LEU A N 1
ATOM 700 C CA . LEU A 1 89 ? -1.308 -8.927 -3.995 1.00 94.94 89 LEU A CA 1
ATOM 701 C C . LEU A 1 89 ? -0.947 -9.349 -5.420 1.00 94.94 89 LEU A C 1
ATOM 703 O O . LEU A 1 89 ? -0.567 -8.533 -6.267 1.00 94.94 89 LEU A O 1
ATOM 707 N N . LEU A 1 90 ? -1.061 -10.644 -5.700 1.00 94.56 90 LEU A N 1
ATOM 708 C CA . LEU A 1 90 ? -0.862 -11.203 -7.037 1.00 94.56 90 LEU A CA 1
ATOM 709 C C . LEU A 1 90 ? -2.109 -10.974 -7.907 1.00 94.56 90 LEU A C 1
ATOM 711 O O . LEU A 1 90 ? -3.215 -10.948 -7.371 1.00 94.56 90 LEU A O 1
ATOM 715 N N . PRO A 1 91 ? -1.954 -10.754 -9.227 1.00 92.62 91 PRO A N 1
ATOM 716 C CA . PRO A 1 91 ? -3.108 -10.640 -10.105 1.00 92.62 91 PRO A CA 1
ATOM 717 C C . PRO A 1 91 ? -3.778 -12.003 -10.268 1.00 92.62 91 PRO A C 1
ATOM 719 O O . PRO A 1 91 ? -3.101 -13.033 -10.285 1.00 92.62 91 PRO A O 1
ATOM 722 N N . GLU A 1 92 ? -5.088 -11.995 -10.487 1.00 93.38 92 GLU A N 1
ATOM 723 C CA . GLU A 1 92 ? -5.779 -13.189 -10.964 1.00 93.38 92 GLU A CA 1
ATOM 724 C C . GLU A 1 92 ? -5.246 -13.591 -12.352 1.00 93.38 92 GLU A C 1
ATOM 726 O O . GLU A 1 92 ? -4.948 -12.708 -13.167 1.00 93.38 92 GLU A O 1
ATOM 731 N N . PRO A 1 93 ? -5.162 -14.895 -12.681 1.00 91.31 93 PRO A N 1
ATOM 732 C CA . PRO A 1 93 ? -4.589 -15.360 -13.947 1.00 91.31 93 PRO A CA 1
ATOM 733 C C . PRO A 1 93 ? -5.203 -14.723 -15.205 1.00 91.31 93 PRO A C 1
ATOM 735 O O . PRO A 1 93 ? -4.511 -14.527 -16.201 1.00 91.31 93 PRO A O 1
ATOM 738 N N . CYS A 1 94 ? -6.494 -14.383 -15.166 1.00 92.62 94 CYS A N 1
ATOM 739 C CA . CYS A 1 94 ? -7.231 -13.773 -16.275 1.00 92.62 94 CYS A CA 1
ATOM 740 C C . CYS A 1 94 ? -7.355 -12.240 -16.191 1.00 92.62 94 CYS A C 1
ATOM 742 O O . CYS A 1 94 ? -7.957 -11.632 -17.074 1.00 92.62 94 CYS A O 1
ATOM 744 N N . SER A 1 95 ? -6.791 -11.607 -15.161 1.00 91.12 95 SER A N 1
ATOM 745 C CA . SER A 1 95 ? -6.855 -10.160 -14.945 1.00 91.12 95 SER A CA 1
ATOM 746 C C . SER A 1 95 ? -5.453 -9.616 -14.660 1.00 91.12 95 SER A C 1
ATOM 748 O O . SER A 1 95 ? -5.099 -9.399 -13.496 1.00 91.12 95 SER A O 1
ATOM 750 N N . PRO A 1 96 ? -4.623 -9.405 -15.701 1.00 89.38 96 PRO A N 1
ATOM 751 C CA . PRO A 1 96 ? -3.247 -8.965 -15.516 1.00 89.38 96 PRO A CA 1
ATOM 752 C C . PRO A 1 96 ? -3.187 -7.589 -14.845 1.00 89.38 96 PRO A C 1
ATOM 754 O O . PRO A 1 96 ? -4.045 -6.730 -15.064 1.00 89.38 96 PRO A O 1
ATOM 757 N N . ARG A 1 97 ? -2.130 -7.352 -14.057 1.00 92.38 97 ARG A N 1
ATOM 758 C CA . ARG A 1 97 ? -1.888 -6.027 -13.471 1.00 92.38 97 ARG A CA 1
ATOM 759 C C . ARG A 1 97 ? -1.679 -4.991 -14.585 1.00 92.38 97 ARG A C 1
ATOM 761 O O . ARG A 1 97 ? -1.058 -5.307 -15.605 1.00 92.38 97 ARG A O 1
ATOM 768 N N . PRO A 1 98 ? -2.101 -3.734 -14.379 1.00 96.00 98 PRO A N 1
ATOM 769 C CA . PRO A 1 98 ? -1.704 -2.642 -15.257 1.00 96.00 98 PRO A CA 1
ATOM 770 C C . PRO A 1 98 ? -0.169 -2.523 -15.354 1.00 96.00 98 PRO A C 1
ATOM 772 O O . PRO A 1 98 ? 0.545 -2.872 -14.417 1.00 96.00 98 PRO A O 1
ATOM 775 N N . CYS A 1 99 ? 0.357 -2.005 -16.472 1.00 96.50 99 CYS A N 1
ATOM 776 C CA . CYS A 1 99 ? 1.799 -1.752 -16.614 1.00 96.50 99 CYS A CA 1
ATOM 777 C C . CYS A 1 99 ? 2.326 -0.756 -15.566 1.00 96.50 99 CYS A C 1
ATOM 779 O O . CYS A 1 99 ? 1.549 0.022 -15.001 1.00 96.50 99 CYS A O 1
ATOM 781 N N . GLY A 1 100 ? 3.647 -0.758 -15.352 1.00 97.31 100 GLY A N 1
ATOM 782 C CA . GLY A 1 100 ? 4.282 0.111 -14.366 1.00 97.31 100 GLY A CA 1
ATOM 783 C C . GLY A 1 100 ? 4.007 1.582 -14.651 1.00 97.31 100 GLY A C 1
ATOM 784 O O . GLY A 1 100 ? 4.128 2.026 -15.792 1.00 97.31 100 GLY A O 1
ATOM 785 N N . ARG A 1 101 ? 3.581 2.326 -13.630 1.00 97.31 101 ARG A N 1
ATOM 786 C CA . ARG A 1 101 ? 3.054 3.685 -13.807 1.00 97.31 101 ARG A CA 1
ATOM 787 C C . ARG A 1 101 ? 3.168 4.525 -12.545 1.00 97.31 101 ARG A C 1
ATOM 789 O O . ARG A 1 101 ? 3.144 4.012 -11.432 1.00 97.31 101 ARG A O 1
ATOM 796 N N . SER A 1 102 ? 3.219 5.834 -12.736 1.00 97.25 102 SER A N 1
ATOM 797 C CA . SER A 1 102 ? 3.188 6.859 -11.691 1.00 97.25 102 SER A CA 1
ATOM 798 C C . SER A 1 102 ? 2.175 7.944 -12.060 1.00 97.25 102 SER A C 1
ATOM 800 O O . SER A 1 102 ? 1.636 7.924 -13.166 1.00 97.25 102 SER A O 1
ATOM 802 N N . SER A 1 103 ? 1.867 8.849 -11.127 1.00 96.38 103 SER A N 1
ATOM 803 C CA . SER A 1 103 ? 0.956 9.985 -11.371 1.00 96.38 103 SER A CA 1
ATOM 804 C C . SER A 1 103 ? -0.443 9.564 -11.857 1.00 96.38 103 SER A C 1
ATOM 806 O O . SER A 1 103 ? -1.020 10.186 -12.745 1.00 96.38 103 SER A O 1
ATOM 808 N N . HIS A 1 104 ? -0.971 8.479 -11.288 1.00 97.00 104 HIS A N 1
ATOM 809 C CA . HIS A 1 104 ? -2.266 7.888 -11.634 1.00 97.00 104 HIS A CA 1
ATOM 810 C C . HIS A 1 104 ? -3.212 7.869 -10.421 1.00 97.00 104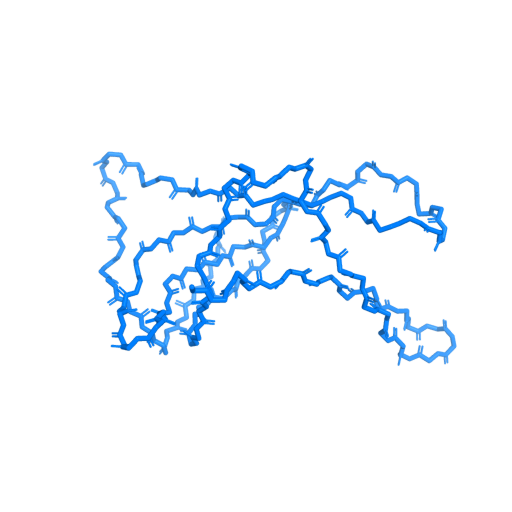 HIS A C 1
ATOM 812 O O . HIS A 1 104 ? -2.849 8.316 -9.329 1.00 97.00 104 HIS A O 1
ATOM 818 N N . VAL A 1 105 ? -4.433 7.366 -10.628 1.00 96.94 105 VAL A N 1
ATOM 819 C CA . VAL A 1 105 ? -5.472 7.203 -9.599 1.00 96.94 105 VAL A CA 1
ATOM 820 C C . VAL A 1 105 ? -6.014 5.769 -9.592 1.00 96.94 105 VAL A C 1
ATOM 822 O O . VAL A 1 105 ? -5.886 5.042 -10.577 1.00 96.94 105 VAL A O 1
ATOM 825 N N . MET A 1 106 ? -6.619 5.372 -8.477 1.00 95.19 106 MET A N 1
ATOM 826 C CA . MET A 1 106 ? -7.151 4.043 -8.190 1.00 95.19 106 MET A CA 1
ATOM 827 C C . MET A 1 106 ? -8.311 4.221 -7.218 1.00 95.19 106 MET A C 1
ATOM 829 O O . MET A 1 106 ? -8.204 4.985 -6.258 1.00 95.19 106 MET A O 1
ATOM 833 N N . VAL A 1 107 ? -9.396 3.495 -7.462 1.00 94.81 107 VAL A N 1
ATOM 834 C CA . VAL A 1 107 ? -10.545 3.403 -6.563 1.00 94.81 107 VAL A CA 1
ATOM 835 C C . VAL A 1 107 ? -10.867 1.915 -6.416 1.00 94.81 107 VAL A C 1
ATOM 837 O O . VAL A 1 107 ? -11.102 1.269 -7.438 1.00 94.81 107 VAL A O 1
ATOM 840 N N . PRO A 1 108 ? -10.809 1.345 -5.201 1.00 89.81 108 PRO A N 1
ATOM 841 C CA . PRO A 1 108 ? -11.258 -0.019 -4.961 1.00 89.81 108 PRO A CA 1
ATOM 842 C C . PRO A 1 108 ? -12.789 -0.083 -5.038 1.00 89.81 108 PRO A C 1
ATOM 844 O O . PRO A 1 108 ? -13.462 0.896 -4.710 1.00 89.81 108 PRO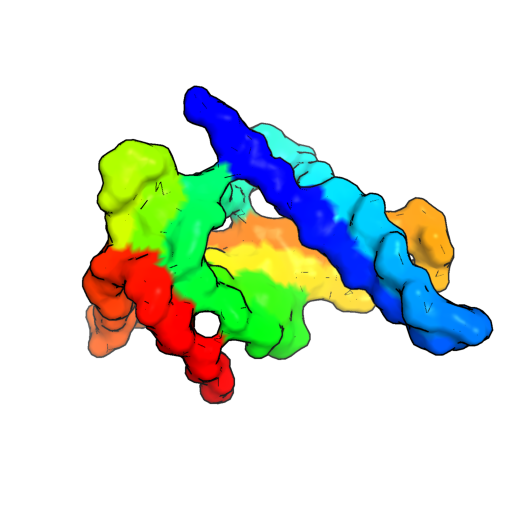 A O 1
ATOM 847 N N . TRP A 1 109 ? -13.313 -1.227 -5.483 1.00 86.19 109 TRP A N 1
ATOM 848 C CA . TRP A 1 109 ? -14.748 -1.514 -5.579 1.00 86.19 109 TRP A CA 1
ATOM 849 C C . TRP A 1 109 ? -15.198 -2.586 -4.585 1.00 86.19 109 TRP A C 1
ATOM 851 O O . TRP A 1 109 ? -14.337 -3.394 -4.160 1.00 86.19 109 TRP A O 1
#

Secondary structure (DSSP, 8-state):
-PPPPEEEEEEE-SSS-EEEEEEE--SSTTS--PPP-BS-EEEEETTEEEEE--EETTTEE---EEEEEE---S---TT-PPPEEEEEPPPPTTSPPPPS-SS------

Sequence (109 aa):
EKRGSTHLARVSWFPAPLAQWDEVHPLSDWEPRPAARAYHTAARAATGMLVFGGVSGRHHLLNDCWLLELDEVGVLTDDEAPAARWRELLPEPCSPRPCGRSSHVMVPW

Organism: NCBI:txid156174

pLDDT: mean 86.16, std 13.72, range [41.5, 97.88]

Radius of gyration: 15.55 Å; chains: 1; bounding box: 34×35×42 Å

InterPro domains:
  IPR011043 Galactose oxidase/kelch, beta-propeller [SSF50965] (22-109)
  IPR015915 Kelch-type beta-propeller [G3DSA:2.120.10.80] (5-109)

Foldseek 3Di:
DDADWDWDWDFDPPPHTDTDIDTADDPDPPADDDADFDQWEWDDDPQFIKTAWGAHDPGDFGQWIKGFGWDPPDDPPVPDDTHTGIDTDADDPVGHTDPGDGNDYDDDD